Protein AF-A0A6C0KF40-F1 (afdb_monomer_lite)

Radius of gyration: 15.55 Å; chains: 1; bounding box: 33×28×46 Å

Organism: NCBI:txid1070528

Sequence (101 aa):
MDSFPSSLHISNKEMFTKMLHADHLGRLRRDIMYHMLHQNESDFFDLDIFNRTYVKDTPLLMSLVNIVTGELNKLGWTTYLGFGDTGLYIYSTSEKPNGVY

Structure (mmCIF, N/CA/C/O backbone):
data_AF-A0A6C0KF40-F1
#
_entry.id   AF-A0A6C0KF40-F1
#
loop_
_atom_site.group_PDB
_atom_site.id
_atom_site.type_symbol
_atom_site.label_atom_id
_atom_site.label_alt_id
_atom_site.label_comp_id
_atom_site.label_asym_id
_atom_site.label_entity_id
_atom_site.label_seq_id
_atom_site.pdbx_PDB_ins_code
_atom_site.Cartn_x
_atom_site.Cartn_y
_atom_site.Cartn_z
_atom_site.occupancy
_atom_site.B_iso_or_equiv
_atom_site.auth_seq_id
_atom_site.auth_comp_id
_atom_site.auth_asym_id
_atom_site.auth_atom_id
_atom_site.pdbx_PDB_model_num
ATOM 1 N N . MET A 1 1 ? 0.185 -17.792 -12.167 1.00 58.22 1 MET A N 1
ATOM 2 C CA . MET A 1 1 ? 0.734 -17.227 -13.417 1.00 58.22 1 MET A CA 1
ATOM 3 C C . MET A 1 1 ? 1.240 -18.424 -14.190 1.00 58.22 1 MET A C 1
ATOM 5 O O . MET A 1 1 ? 2.130 -19.090 -13.678 1.00 58.22 1 MET A O 1
ATOM 9 N N . ASP A 1 2 ? 0.626 -18.748 -15.325 1.00 76.12 2 ASP A N 1
ATOM 10 C CA . ASP A 1 2 ? 0.862 -20.040 -15.997 1.00 76.12 2 ASP A CA 1
ATOM 11 C C . ASP A 1 2 ? 1.992 -19.972 -17.037 1.00 76.12 2 ASP A C 1
ATOM 13 O O . ASP A 1 2 ? 2.469 -20.993 -17.521 1.00 76.12 2 ASP A O 1
ATOM 17 N N . SER A 1 3 ? 2.458 -18.762 -17.368 1.00 85.38 3 SER A N 1
ATOM 18 C CA . SER A 1 3 ? 3.621 -18.520 -18.227 1.00 85.38 3 SER A CA 1
ATOM 19 C C . SER A 1 3 ? 4.262 -17.156 -17.946 1.00 85.38 3 SER A C 1
ATOM 21 O O . SER A 1 3 ? 3.636 -16.266 -17.359 1.00 85.38 3 SER A O 1
ATOM 23 N N . PHE A 1 4 ? 5.527 -16.996 -18.352 1.00 84.06 4 PHE A N 1
ATOM 24 C CA . PHE A 1 4 ? 6.235 -15.717 -18.270 1.00 84.06 4 PHE A CA 1
ATOM 25 C C . PHE A 1 4 ? 5.653 -14.705 -19.269 1.00 84.06 4 PHE A C 1
ATOM 27 O O . PHE A 1 4 ? 5.427 -15.055 -20.430 1.00 84.06 4 PHE A O 1
ATOM 34 N N . PRO A 1 5 ? 5.438 -13.443 -18.860 1.00 84.12 5 PRO A N 1
ATOM 35 C CA . PRO A 1 5 ? 4.822 -12.454 -19.727 1.00 84.12 5 PRO A CA 1
ATOM 36 C C . PRO A 1 5 ? 5.781 -12.025 -20.843 1.00 84.12 5 PRO A C 1
ATOM 38 O O . PRO A 1 5 ? 6.898 -11.571 -20.591 1.00 84.12 5 PRO A O 1
ATOM 41 N N . SER A 1 6 ? 5.306 -12.091 -22.087 1.00 86.31 6 SER A N 1
ATOM 42 C CA . SER A 1 6 ? 6.042 -11.638 -23.277 1.00 86.31 6 SER A CA 1
ATOM 43 C C . SER A 1 6 ? 6.378 -10.143 -23.249 1.00 86.31 6 SER A C 1
ATOM 45 O O . SER A 1 6 ? 7.289 -9.700 -23.944 1.00 86.31 6 SER A O 1
ATOM 47 N N . SER A 1 7 ? 5.695 -9.357 -22.411 1.00 82.94 7 SER A N 1
ATOM 48 C CA . SER A 1 7 ? 5.998 -7.942 -22.182 1.00 82.94 7 SER A CA 1
ATOM 49 C C . SER A 1 7 ? 7.359 -7.704 -21.517 1.00 82.94 7 SER A C 1
ATOM 51 O O . SER A 1 7 ? 7.909 -6.621 -21.703 1.00 82.94 7 SER A O 1
ATOM 53 N N . LEU A 1 8 ? 7.960 -8.708 -20.859 1.00 86.06 8 LEU A N 1
ATOM 54 C CA . LEU A 1 8 ? 9.346 -8.674 -20.354 1.00 86.06 8 LEU A CA 1
ATOM 55 C C . LEU A 1 8 ? 10.406 -8.881 -21.456 1.00 86.06 8 LEU A C 1
ATOM 57 O O . LEU A 1 8 ? 11.527 -9.319 -21.193 1.00 86.06 8 LEU A O 1
ATOM 61 N N . HIS A 1 9 ? 10.073 -8.565 -22.706 1.00 88.50 9 HIS A N 1
ATOM 62 C CA . HIS A 1 9 ? 11.026 -8.579 -23.806 1.00 88.50 9 HIS A CA 1
ATOM 63 C C . HIS A 1 9 ? 12.100 -7.492 -23.634 1.00 88.50 9 HIS A C 1
ATOM 65 O O . HIS A 1 9 ? 11.833 -6.406 -23.119 1.00 88.50 9 HIS A O 1
ATOM 71 N N . ILE A 1 10 ? 13.315 -7.752 -24.130 1.00 89.38 10 ILE A N 1
ATOM 72 C CA . ILE A 1 10 ? 14.471 -6.841 -24.016 1.00 89.38 10 ILE A CA 1
ATOM 73 C C . ILE A 1 10 ? 14.165 -5.455 -24.605 1.00 89.38 10 ILE A C 1
ATOM 75 O O . ILE A 1 10 ? 14.602 -4.445 -24.058 1.00 89.38 10 ILE A O 1
ATOM 79 N N . SER A 1 11 ? 13.376 -5.404 -25.679 1.00 90.06 11 SER A N 1
ATOM 80 C CA . SER A 1 11 ? 12.937 -4.158 -26.326 1.00 90.06 11 SER A CA 1
ATOM 81 C C . SER A 1 11 ? 12.099 -3.253 -25.418 1.00 90.06 11 SER A C 1
ATOM 83 O O . SER A 1 11 ? 12.033 -2.057 -25.662 1.00 90.06 11 SER A O 1
ATOM 85 N N . ASN A 1 12 ? 11.483 -3.804 -24.369 1.00 87.62 12 ASN A N 1
ATOM 86 C CA . ASN A 1 12 ? 10.604 -3.073 -23.458 1.00 87.62 12 ASN A CA 1
ATOM 87 C C . ASN A 1 12 ? 11.293 -2.706 -22.139 1.00 87.62 12 ASN A C 1
ATOM 89 O O . ASN A 1 12 ? 10.611 -2.306 -21.197 1.00 87.62 12 ASN A O 1
ATOM 93 N N . LYS A 1 13 ? 12.623 -2.837 -22.036 1.00 88.25 13 LYS A N 1
ATOM 94 C CA . LYS A 1 13 ? 13.367 -2.562 -20.792 1.00 88.25 13 LYS A CA 1
ATOM 95 C C . LYS A 1 13 ? 13.064 -1.187 -20.198 1.00 88.25 13 LYS A C 1
ATOM 97 O O . LYS A 1 13 ? 12.940 -1.069 -18.984 1.00 88.25 13 LYS A O 1
ATOM 102 N N . GLU A 1 14 ? 12.878 -0.174 -21.039 1.00 91.06 14 GLU A N 1
ATOM 103 C CA . GLU A 1 14 ? 12.514 1.183 -20.607 1.00 91.06 14 GLU A CA 1
ATOM 104 C C . GLU A 1 14 ? 11.158 1.236 -19.877 1.00 91.06 14 GLU A C 1
ATOM 106 O O . GLU A 1 14 ? 10.926 2.103 -19.039 1.00 91.06 14 GLU A O 1
ATOM 111 N N . MET A 1 15 ? 10.266 0.274 -20.136 1.00 89.88 15 MET A N 1
ATOM 112 C CA . MET A 1 15 ? 8.956 0.169 -19.493 1.00 89.88 15 MET A CA 1
ATOM 113 C C . MET A 1 15 ? 8.970 -0.650 -18.198 1.00 89.88 15 MET A C 1
ATOM 115 O O . MET A 1 15 ? 7.958 -0.668 -17.495 1.00 89.88 15 MET A O 1
ATOM 119 N N . PHE A 1 16 ? 10.076 -1.314 -17.845 1.00 91.44 16 PHE A N 1
ATOM 120 C CA . PHE A 1 16 ? 10.108 -2.239 -16.705 1.00 91.44 16 PHE A CA 1
ATOM 121 C C . PHE A 1 16 ? 9.779 -1.548 -15.384 1.00 91.44 16 PHE A C 1
ATOM 123 O O . PHE A 1 16 ? 9.021 -2.097 -14.591 1.00 91.44 16 PHE A O 1
ATOM 130 N N . THR A 1 17 ? 10.247 -0.317 -15.175 1.00 89.12 17 THR A N 1
ATOM 131 C CA . THR A 1 17 ? 9.906 0.470 -13.980 1.00 89.12 17 THR A CA 1
ATOM 132 C C . THR A 1 17 ? 8.399 0.702 -13.871 1.00 89.12 17 THR A C 1
ATOM 134 O O . THR A 1 17 ? 7.812 0.541 -12.803 1.00 89.12 17 THR A O 1
ATOM 137 N N . LYS A 1 18 ? 7.738 1.013 -14.993 1.00 90.00 18 LYS A N 1
ATOM 138 C CA . LYS A 1 18 ? 6.282 1.197 -15.041 1.00 90.00 18 LYS A CA 1
ATOM 139 C C . LYS A 1 18 ? 5.542 -0.120 -14.800 1.00 90.00 18 LYS A C 1
ATOM 141 O O . LYS A 1 18 ? 4.525 -0.130 -14.111 1.00 90.00 18 LYS A O 1
ATOM 146 N N . MET A 1 19 ? 6.046 -1.222 -15.353 1.00 91.25 19 MET A N 1
ATOM 147 C CA . MET A 1 19 ? 5.482 -2.556 -15.131 1.00 91.25 19 MET A CA 1
ATOM 148 C C . MET A 1 19 ? 5.594 -2.972 -13.664 1.00 91.25 19 MET A C 1
ATOM 150 O O . MET A 1 19 ? 4.619 -3.457 -13.101 1.00 91.25 19 MET A O 1
ATOM 154 N N . LEU A 1 20 ? 6.744 -2.729 -13.034 1.00 91.31 20 LEU A N 1
ATOM 155 C CA . LEU A 1 20 ? 6.970 -3.026 -11.623 1.00 91.31 20 LEU A CA 1
ATOM 156 C C . LEU A 1 20 ? 6.053 -2.191 -10.724 1.00 91.31 20 LEU A C 1
ATOM 158 O O . LEU A 1 20 ? 5.414 -2.730 -9.828 1.00 91.31 20 LEU A O 1
ATOM 162 N N . HIS A 1 21 ? 5.908 -0.895 -11.015 1.00 93.56 21 HIS A N 1
ATOM 163 C CA . HIS A 1 21 ? 4.953 -0.035 -10.316 1.00 93.56 21 HIS A CA 1
ATOM 164 C C . HIS A 1 21 ? 3.514 -0.567 -10.434 1.00 93.56 21 HIS A C 1
ATOM 166 O O . HIS A 1 21 ? 2.772 -0.594 -9.452 1.00 93.56 21 HIS A O 1
ATOM 172 N N . ALA A 1 22 ? 3.098 -0.995 -11.630 1.00 93.25 22 ALA A N 1
ATOM 173 C CA . ALA A 1 22 ? 1.772 -1.570 -11.844 1.00 93.25 22 ALA A CA 1
ATOM 174 C C . ALA A 1 22 ? 1.580 -2.900 -11.092 1.00 93.25 22 ALA A C 1
ATOM 176 O O . ALA A 1 22 ? 0.505 -3.129 -10.537 1.00 93.25 22 ALA A O 1
ATOM 177 N N . ASP A 1 23 ? 2.611 -3.746 -11.032 1.00 93.69 23 ASP A N 1
ATOM 178 C CA . ASP A 1 23 ? 2.597 -4.996 -10.265 1.00 93.69 23 ASP A CA 1
ATOM 179 C C . ASP A 1 23 ? 2.483 -4.728 -8.756 1.00 93.69 23 ASP A C 1
ATOM 181 O O . ASP A 1 23 ? 1.608 -5.299 -8.106 1.00 93.69 23 ASP A O 1
ATOM 185 N N . HIS A 1 24 ? 3.273 -3.799 -8.205 1.00 95.94 24 HIS A N 1
ATOM 186 C CA . HIS A 1 24 ? 3.174 -3.399 -6.796 1.00 95.94 24 HIS A CA 1
ATOM 187 C C . HIS A 1 24 ? 1.777 -2.874 -6.448 1.00 95.94 24 HIS A C 1
ATOM 189 O O . HIS A 1 24 ? 1.194 -3.295 -5.449 1.00 95.94 24 HIS A O 1
ATOM 195 N N . LEU A 1 25 ? 1.209 -2.008 -7.294 1.00 96.62 25 LEU A N 1
ATOM 196 C CA . LEU A 1 25 ? -0.148 -1.494 -7.107 1.00 96.62 25 LEU A CA 1
ATOM 197 C C . LEU A 1 25 ? -1.196 -2.615 -7.155 1.00 96.62 25 LEU A C 1
ATOM 199 O O . LEU A 1 25 ? -2.103 -2.659 -6.327 1.00 96.62 25 LEU A O 1
ATOM 203 N N . GLY A 1 26 ? -1.072 -3.535 -8.116 1.00 97.12 26 GLY A N 1
ATOM 204 C CA . GLY A 1 26 ? -1.965 -4.685 -8.248 1.00 97.12 26 GLY A CA 1
ATOM 205 C C . GLY A 1 26 ? -1.913 -5.610 -7.031 1.00 97.12 26 GLY A C 1
ATOM 206 O O . GLY A 1 26 ? -2.957 -6.040 -6.543 1.00 97.12 26 GLY A O 1
ATOM 207 N N . ARG A 1 27 ? -0.711 -5.868 -6.502 1.00 96.38 27 ARG A N 1
ATOM 208 C CA . ARG A 1 27 ? -0.518 -6.639 -5.265 1.00 96.38 27 ARG A CA 1
ATOM 209 C C . ARG A 1 27 ? -1.133 -5.944 -4.064 1.00 96.38 27 ARG A C 1
ATOM 211 O O . ARG A 1 27 ? -1.876 -6.590 -3.340 1.00 96.38 27 ARG A O 1
ATOM 218 N N . LEU A 1 28 ? -0.878 -4.646 -3.893 1.00 96.94 28 LEU A N 1
ATOM 219 C CA . LEU A 1 28 ? -1.415 -3.881 -2.769 1.00 96.94 28 LEU A CA 1
ATOM 220 C C . LEU A 1 28 ? -2.947 -3.922 -2.759 1.00 96.94 28 LEU A C 1
ATOM 222 O O 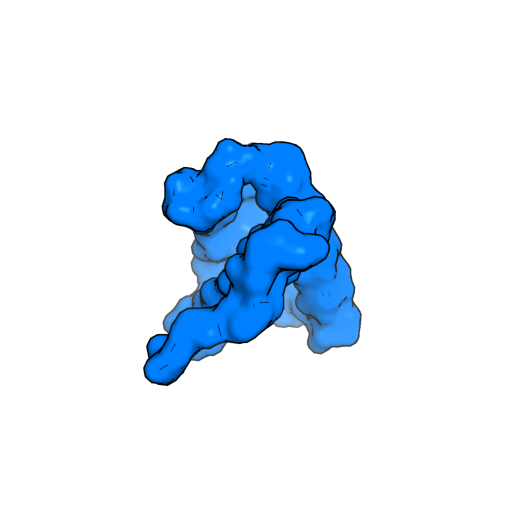. LEU A 1 28 ? -3.543 -4.264 -1.744 1.00 96.94 28 LEU A O 1
ATOM 226 N N . ARG A 1 29 ? -3.585 -3.663 -3.909 1.00 97.56 29 ARG A N 1
ATOM 227 C CA . ARG A 1 29 ? -5.048 -3.763 -4.055 1.00 97.56 29 ARG A CA 1
ATOM 228 C C . ARG A 1 29 ? -5.571 -5.143 -3.682 1.00 97.56 29 ARG A C 1
ATOM 230 O O . ARG A 1 29 ? -6.567 -5.254 -2.978 1.00 97.56 29 ARG A O 1
ATOM 237 N N . ARG A 1 30 ? -4.914 -6.193 -4.175 1.00 96.31 30 ARG A N 1
ATOM 238 C CA . ARG A 1 30 ? -5.323 -7.574 -3.929 1.00 96.31 30 ARG A CA 1
ATOM 239 C C . ARG A 1 30 ? -5.202 -7.936 -2.450 1.00 96.31 30 ARG A C 1
ATOM 241 O O . ARG A 1 30 ? -6.129 -8.517 -1.901 1.00 96.31 30 ARG A O 1
ATOM 248 N N . ASP A 1 31 ? -4.082 -7.608 -1.822 1.00 95.38 31 ASP A N 1
ATOM 249 C CA . ASP A 1 31 ? -3.818 -7.969 -0.431 1.00 95.38 31 ASP A CA 1
ATOM 250 C C . ASP A 1 31 ? -4.729 -7.168 0.521 1.00 95.38 31 ASP A C 1
ATOM 252 O O . ASP A 1 31 ? -5.284 -7.750 1.452 1.00 95.38 31 ASP A O 1
ATOM 256 N N . ILE A 1 32 ? -4.999 -5.889 0.225 1.00 95.19 32 ILE A N 1
ATOM 257 C CA . ILE A 1 32 ? -6.016 -5.089 0.929 1.00 95.19 32 ILE A CA 1
ATOM 258 C C . ILE A 1 32 ? -7.416 -5.681 0.741 1.00 95.19 32 ILE A C 1
ATOM 260 O O . ILE A 1 32 ? -8.138 -5.857 1.716 1.00 95.19 32 ILE A O 1
ATOM 264 N N . MET A 1 33 ? -7.804 -6.033 -0.489 1.00 94.69 33 MET A N 1
ATOM 265 C CA . MET A 1 33 ? -9.097 -6.674 -0.750 1.00 94.69 33 MET A CA 1
ATOM 266 C C . MET A 1 33 ? -9.238 -7.962 0.068 1.00 94.69 33 MET A C 1
ATOM 268 O O . MET A 1 33 ? -10.272 -8.188 0.688 1.00 94.69 33 MET A O 1
ATOM 272 N N . TYR A 1 34 ? -8.203 -8.804 0.104 1.00 93.31 34 TYR A N 1
ATOM 273 C CA . TYR A 1 34 ? -8.231 -10.015 0.919 1.00 93.31 34 TYR A CA 1
ATOM 274 C C . TYR A 1 34 ? -8.336 -9.711 2.407 1.00 93.31 34 TYR A C 1
ATOM 276 O O . TYR A 1 34 ? -9.132 -10.362 3.079 1.00 93.31 34 TYR A O 1
ATOM 284 N N . HIS A 1 35 ? -7.587 -8.727 2.903 1.00 92.56 35 HIS A N 1
ATOM 285 C CA . HIS A 1 35 ? -7.673 -8.275 4.286 1.00 92.56 35 HIS A CA 1
ATOM 286 C C . HIS A 1 35 ? -9.103 -7.843 4.640 1.00 92.56 35 HIS A C 1
ATOM 288 O O . HIS A 1 35 ? -9.672 -8.380 5.583 1.00 92.56 35 HIS A O 1
ATOM 294 N N . MET A 1 36 ? -9.732 -7.000 3.816 1.00 90.44 36 MET A N 1
ATOM 295 C CA . MET A 1 36 ? -11.120 -6.556 4.010 1.00 90.44 36 MET A CA 1
ATOM 296 C C . MET A 1 36 ? -12.139 -7.703 3.979 1.00 90.44 36 MET A C 1
ATOM 298 O O . MET A 1 36 ? -13.148 -7.651 4.670 1.00 90.44 36 MET A O 1
ATOM 302 N N . LEU A 1 37 ? -11.908 -8.732 3.160 1.00 89.12 37 LEU A N 1
ATOM 303 C CA . LEU A 1 37 ? -12.825 -9.871 3.049 1.00 89.12 37 LEU A CA 1
ATOM 304 C C . LEU A 1 37 ? -12.667 -10.903 4.178 1.00 89.12 37 LEU A C 1
ATOM 306 O O . LEU A 1 37 ? -13.574 -11.709 4.373 1.00 89.12 37 LEU A O 1
ATOM 310 N N . HIS A 1 38 ? -11.524 -10.928 4.873 1.00 82.56 38 HIS A N 1
ATOM 311 C CA . HIS A 1 38 ? -11.193 -11.973 5.854 1.00 82.56 38 HIS A CA 1
ATOM 312 C C . HIS A 1 38 ? -11.065 -11.469 7.295 1.00 82.56 38 HIS A C 1
ATOM 314 O O . HIS A 1 38 ? -11.130 -12.290 8.209 1.00 82.56 38 HIS A O 1
ATOM 320 N N . GLN A 1 39 ? -10.840 -10.172 7.512 1.00 75.56 39 GLN A N 1
ATOM 321 C CA . GLN A 1 39 ? -10.616 -9.590 8.837 1.00 75.56 39 GLN A CA 1
ATOM 322 C C . GLN A 1 39 ? -11.769 -8.677 9.254 1.00 75.56 39 GLN A C 1
ATOM 324 O O . GLN A 1 39 ? -12.574 -8.248 8.428 1.00 75.56 39 GLN A O 1
ATOM 329 N N . ASN A 1 40 ? -11.865 -8.412 10.557 1.00 74.31 40 ASN A N 1
ATOM 330 C CA . ASN A 1 40 ? -12.839 -7.460 11.076 1.00 74.31 40 ASN A CA 1
ATOM 331 C C . ASN A 1 40 ? -12.356 -6.031 10.798 1.00 74.31 40 ASN A C 1
ATOM 333 O O . ASN A 1 40 ? -11.159 -5.772 10.785 1.00 74.31 40 ASN A O 1
ATOM 337 N N . GLU A 1 41 ? -13.279 -5.076 10.674 1.00 75.19 41 GLU A N 1
ATOM 338 C CA . GLU A 1 41 ? -12.952 -3.650 10.455 1.00 75.19 41 GLU A CA 1
ATOM 339 C C . GLU A 1 41 ? -12.126 -3.007 11.593 1.00 75.19 41 GLU A C 1
ATOM 341 O O . GLU A 1 41 ? -11.647 -1.881 11.471 1.00 75.19 41 GLU A O 1
ATOM 346 N N . SER A 1 42 ? -11.976 -3.704 12.721 1.00 75.56 42 SER A N 1
ATOM 347 C CA . SER A 1 42 ? -11.109 -3.311 13.833 1.00 75.56 42 SER A CA 1
ATOM 348 C C . SER A 1 42 ? -9.624 -3.590 13.588 1.00 75.56 42 SER A C 1
ATOM 350 O O . SER A 1 42 ? -8.785 -3.030 14.295 1.00 75.56 42 SER A O 1
ATOM 352 N N . ASP A 1 43 ? -9.298 -4.451 12.626 1.00 84.31 43 ASP A N 1
ATOM 353 C CA . ASP A 1 43 ? -7.924 -4.803 12.290 1.00 84.31 43 ASP A CA 1
ATOM 354 C C . ASP A 1 43 ? -7.352 -3.816 11.261 1.00 84.31 43 ASP A C 1
ATOM 356 O O . ASP A 1 43 ? -8.076 -3.215 10.464 1.00 84.31 43 ASP A O 1
ATOM 360 N N . PHE A 1 44 ? -6.034 -3.622 11.292 1.00 90.56 44 PHE A N 1
ATOM 361 C CA . PHE A 1 44 ? -5.332 -2.795 10.313 1.00 90.56 44 PHE A CA 1
ATOM 362 C C . PHE A 1 44 ? -4.515 -3.656 9.359 1.00 90.56 44 PHE A C 1
ATOM 364 O O . PHE A 1 44 ? -3.985 -4.712 9.714 1.00 90.56 44 PHE A O 1
ATOM 371 N N . PHE A 1 45 ? -4.347 -3.155 8.144 1.00 93.81 45 PHE A N 1
ATOM 372 C CA . PHE A 1 45 ? -3.411 -3.699 7.182 1.00 93.81 45 PHE A CA 1
ATOM 373 C C . PHE A 1 45 ? -2.000 -3.173 7.474 1.00 93.81 45 PHE A C 1
ATOM 375 O O . PHE A 1 45 ? -1.765 -1.962 7.469 1.00 93.81 45 PHE A O 1
ATOM 382 N N . ASP A 1 46 ? -1.058 -4.082 7.720 1.00 94.31 46 ASP A N 1
ATOM 38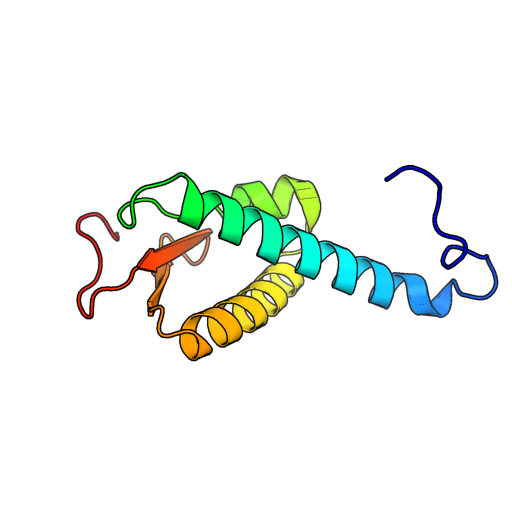3 C CA . ASP A 1 46 ? 0.333 -3.747 8.031 1.00 94.31 46 ASP A CA 1
ATOM 384 C C . ASP A 1 46 ? 1.115 -3.366 6.759 1.00 94.31 46 ASP A C 1
ATOM 386 O O . ASP A 1 46 ? 1.518 -4.211 5.948 1.00 94.31 46 ASP A O 1
ATOM 390 N N . LEU A 1 47 ? 1.328 -2.060 6.585 1.00 95.25 47 LEU A N 1
ATOM 391 C CA . LEU A 1 47 ? 2.062 -1.495 5.457 1.00 95.25 47 LEU A CA 1
ATOM 392 C C . LEU A 1 47 ? 3.570 -1.738 5.563 1.00 95.25 47 LEU A C 1
ATOM 394 O O . LEU A 1 47 ? 4.227 -1.826 4.526 1.00 95.25 47 LEU A O 1
ATOM 398 N N . ASP A 1 48 ? 4.135 -1.870 6.767 1.00 94.50 48 ASP A N 1
ATOM 399 C CA . ASP A 1 48 ? 5.573 -2.109 6.939 1.00 94.50 48 ASP A CA 1
ATOM 400 C C . ASP A 1 48 ? 5.937 -3.535 6.502 1.00 94.50 48 ASP A C 1
ATOM 402 O O . ASP A 1 48 ? 6.880 -3.736 5.728 1.00 94.50 48 ASP A O 1
ATOM 406 N N . ILE A 1 49 ? 5.130 -4.531 6.885 1.00 94.81 49 ILE A N 1
ATOM 407 C CA . ILE A 1 49 ? 5.275 -5.912 6.400 1.00 94.81 49 ILE A CA 1
ATOM 408 C C . ILE A 1 49 ? 5.152 -5.956 4.874 1.00 94.81 49 ILE A C 1
ATOM 410 O O . ILE A 1 49 ? 5.990 -6.574 4.201 1.00 94.81 49 ILE A O 1
ATOM 414 N N . PHE A 1 50 ? 4.150 -5.279 4.304 1.00 96.19 50 PHE A N 1
ATOM 415 C CA . PHE A 1 50 ? 3.976 -5.226 2.853 1.00 96.19 50 PHE A CA 1
ATOM 416 C C . PHE A 1 50 ? 5.182 -4.575 2.158 1.00 96.19 50 PHE A C 1
ATOM 418 O O . PHE A 1 50 ? 5.709 -5.117 1.180 1.00 96.19 50 PHE A O 1
ATOM 425 N N . ASN A 1 51 ? 5.671 -3.448 2.684 1.00 95.38 51 ASN A N 1
ATOM 426 C CA . ASN A 1 51 ? 6.817 -2.731 2.134 1.00 95.38 51 ASN A CA 1
ATOM 427 C C . ASN A 1 51 ? 8.075 -3.596 2.140 1.00 95.38 51 ASN A C 1
ATOM 429 O O . ASN A 1 51 ? 8.713 -3.762 1.103 1.00 95.38 51 ASN A O 1
ATOM 433 N N . ARG A 1 52 ? 8.409 -4.208 3.281 1.00 94.19 52 ARG A N 1
ATOM 434 C CA . ARG A 1 52 ? 9.595 -5.069 3.417 1.00 94.19 52 ARG A CA 1
ATOM 435 C C . ARG A 1 52 ? 9.551 -6.271 2.477 1.00 94.19 52 ARG A C 1
ATOM 437 O O . ARG A 1 52 ? 10.595 -6.702 1.981 1.00 94.19 52 ARG A O 1
ATOM 444 N N . THR A 1 53 ? 8.354 -6.793 2.220 1.00 94.81 53 THR A N 1
ATOM 445 C CA . THR A 1 53 ? 8.157 -7.979 1.382 1.00 94.81 53 THR A CA 1
ATOM 446 C C . THR A 1 53 ? 8.236 -7.648 -0.107 1.00 94.81 53 THR A C 1
ATOM 448 O O . THR A 1 53 ? 8.939 -8.342 -0.844 1.00 94.81 53 THR A O 1
ATOM 451 N N . TYR A 1 54 ? 7.553 -6.590 -0.557 1.00 93.50 54 TYR A N 1
ATOM 452 C CA . TYR A 1 54 ? 7.336 -6.344 -1.986 1.00 93.50 54 TYR A CA 1
ATOM 453 C C . TYR A 1 54 ? 8.005 -5.071 -2.510 1.00 93.50 54 TYR A C 1
ATOM 455 O O . TYR A 1 54 ? 8.707 -5.138 -3.514 1.00 93.50 54 TYR A O 1
ATOM 463 N N . VAL A 1 55 ? 7.806 -3.924 -1.851 1.00 93.00 55 VAL A N 1
ATOM 464 C CA . VAL A 1 55 ? 8.142 -2.609 -2.432 1.00 93.00 55 VAL A CA 1
ATOM 465 C C . VAL A 1 55 ? 9.573 -2.170 -2.110 1.00 93.00 55 VAL A C 1
ATOM 467 O O . VAL A 1 55 ? 10.307 -1.784 -3.015 1.00 93.00 55 VAL A O 1
ATOM 470 N N . LYS A 1 56 ? 9.981 -2.275 -0.840 1.00 93.81 56 LYS A N 1
ATOM 471 C CA . LYS A 1 56 ? 11.298 -1.895 -0.292 1.00 93.81 56 LYS A CA 1
ATOM 472 C C . LYS A 1 56 ? 11.678 -0.430 -0.539 1.00 93.81 56 LYS A C 1
ATOM 474 O O . LYS A 1 56 ? 12.857 -0.088 -0.573 1.00 93.81 56 LYS A O 1
ATOM 479 N N . ASP A 1 57 ? 10.670 0.422 -0.688 1.00 93.62 57 ASP A N 1
ATOM 480 C CA . ASP A 1 57 ? 10.789 1.851 -0.961 1.00 93.62 57 ASP A CA 1
ATOM 481 C C . ASP A 1 57 ? 9.573 2.550 -0.339 1.00 93.62 57 ASP A C 1
ATOM 483 O O . ASP A 1 57 ? 8.445 2.433 -0.824 1.00 93.62 57 ASP A O 1
ATOM 487 N N . THR A 1 58 ? 9.798 3.242 0.780 1.00 92.94 58 THR A N 1
ATOM 488 C CA . THR A 1 58 ? 8.730 3.888 1.553 1.00 92.94 58 THR A CA 1
ATOM 489 C C . THR A 1 58 ? 8.053 5.032 0.785 1.00 92.94 58 THR A C 1
ATOM 491 O O . THR A 1 58 ? 6.823 5.036 0.732 1.00 92.94 58 THR A O 1
ATOM 494 N N . PRO A 1 59 ? 8.772 5.981 0.147 1.00 94.75 59 PRO A N 1
ATOM 495 C CA . PRO A 1 59 ? 8.141 6.972 -0.728 1.00 94.75 59 PRO A CA 1
ATOM 496 C C . PRO A 1 59 ? 7.246 6.362 -1.812 1.00 94.75 59 PRO A C 1
ATOM 498 O O . PRO A 1 59 ? 6.113 6.816 -2.007 1.00 94.75 59 PRO A O 1
ATOM 501 N N . LEU A 1 60 ? 7.723 5.312 -2.492 1.00 94.56 60 LEU A N 1
ATOM 502 C CA . LEU A 1 60 ? 6.928 4.621 -3.503 1.00 94.56 60 LEU A CA 1
ATOM 503 C C . LEU A 1 60 ? 5.692 3.972 -2.874 1.00 94.56 60 LEU A C 1
ATOM 505 O O . LEU A 1 60 ? 4.589 4.169 -3.381 1.00 94.56 60 LEU A O 1
ATOM 509 N N . LEU A 1 61 ? 5.841 3.258 -1.755 1.00 96.12 61 LEU A N 1
ATOM 510 C CA . LEU A 1 61 ? 4.719 2.660 -1.029 1.00 96.12 61 LEU A CA 1
ATOM 511 C C . LEU A 1 61 ? 3.643 3.698 -0.712 1.00 96.12 61 LEU A C 1
ATOM 513 O O . LEU A 1 61 ? 2.480 3.475 -1.031 1.00 96.12 61 LEU A O 1
ATOM 517 N N . MET A 1 62 ? 4.022 4.840 -0.138 1.00 95.69 62 MET A N 1
ATOM 518 C CA . MET A 1 62 ? 3.064 5.883 0.234 1.00 95.69 62 MET A CA 1
ATOM 519 C C . MET A 1 62 ? 2.322 6.434 -0.985 1.00 95.69 62 MET A C 1
ATOM 521 O O . MET A 1 62 ? 1.119 6.686 -0.916 1.00 95.69 62 MET A O 1
ATOM 525 N N . SER A 1 63 ? 2.994 6.553 -2.136 1.00 96.19 63 SER A N 1
ATOM 526 C CA . SER A 1 63 ? 2.320 6.924 -3.387 1.00 96.19 63 SER A CA 1
ATOM 527 C C . SER A 1 63 ? 1.271 5.890 -3.821 1.00 96.19 63 SER A C 1
ATOM 529 O O . SER A 1 63 ? 0.182 6.266 -4.253 1.00 96.19 63 SER A O 1
ATOM 531 N N . LEU A 1 64 ? 1.555 4.594 -3.647 1.00 96.94 64 LEU A N 1
ATOM 532 C CA . LEU A 1 64 ? 0.626 3.506 -3.960 1.00 96.94 64 LEU A CA 1
ATOM 533 C C . LEU A 1 64 ? -0.552 3.476 -2.984 1.00 96.94 64 LEU A C 1
ATOM 535 O O . LEU A 1 64 ? -1.696 3.339 -3.412 1.00 96.94 64 LEU A O 1
ATOM 539 N N . VAL A 1 65 ? -0.281 3.655 -1.689 1.00 96.81 65 VAL A N 1
ATOM 540 C CA . VAL A 1 65 ? -1.302 3.731 -0.637 1.00 96.81 65 VAL A CA 1
ATOM 541 C C . VAL A 1 65 ? -2.263 4.878 -0.920 1.00 96.81 65 VAL A C 1
ATOM 543 O O . VAL A 1 65 ? -3.465 4.652 -0.910 1.00 96.81 65 VAL A O 1
ATOM 546 N N . ASN A 1 66 ? -1.767 6.064 -1.285 1.00 96.69 66 ASN A N 1
ATOM 547 C CA . ASN A 1 66 ? -2.612 7.208 -1.648 1.00 96.69 66 ASN A CA 1
ATOM 548 C C . ASN A 1 66 ? -3.545 6.924 -2.837 1.00 96.69 66 ASN A C 1
ATOM 550 O O . ASN A 1 66 ? -4.678 7.406 -2.870 1.00 96.69 66 ASN A O 1
ATOM 554 N N . ILE A 1 67 ? -3.086 6.144 -3.821 1.00 97.56 67 ILE A N 1
ATOM 555 C CA . ILE A 1 67 ? -3.932 5.722 -4.946 1.00 97.56 67 ILE A CA 1
ATOM 556 C C . ILE A 1 67 ? -5.044 4.801 -4.439 1.00 97.56 67 ILE A C 1
ATOM 558 O O . ILE A 1 67 ? -6.215 5.030 -4.744 1.00 97.56 67 ILE A O 1
ATOM 562 N N . VAL A 1 68 ? -4.694 3.781 -3.651 1.00 97.06 68 VAL A N 1
ATOM 563 C CA . VAL A 1 68 ? -5.659 2.782 -3.174 1.00 97.06 68 VAL A CA 1
ATOM 564 C C . VAL A 1 68 ? -6.652 3.378 -2.175 1.00 97.06 68 VAL A C 1
ATOM 566 O O . VAL A 1 68 ? -7.843 3.108 -2.285 1.00 97.06 68 VAL A O 1
ATOM 569 N N . THR A 1 69 ? -6.224 4.240 -1.252 1.00 95.88 69 THR A N 1
ATOM 5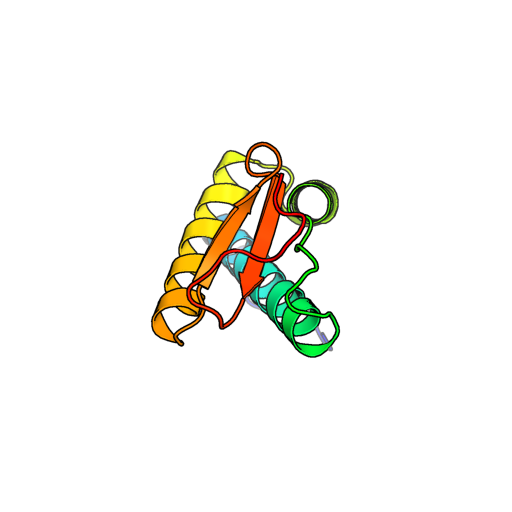70 C CA . THR A 1 69 ? -7.141 4.932 -0.329 1.00 95.88 69 THR A CA 1
ATOM 571 C C . THR A 1 69 ? -8.111 5.832 -1.088 1.00 95.88 69 THR A C 1
ATOM 573 O O . THR A 1 69 ? -9.306 5.831 -0.802 1.00 95.88 69 THR A O 1
ATOM 576 N N . GLY A 1 70 ? -7.646 6.525 -2.132 1.00 97.31 70 GLY A N 1
ATOM 577 C CA . GLY A 1 70 ? -8.515 7.283 -3.032 1.00 97.31 70 GLY A CA 1
ATOM 578 C C . GLY A 1 70 ? -9.550 6.416 -3.759 1.00 97.31 70 GLY A C 1
ATOM 579 O O . GLY A 1 70 ? -10.674 6.862 -3.987 1.00 97.31 70 GLY A O 1
ATOM 580 N N . GLU A 1 71 ? -9.202 5.181 -4.118 1.00 97.38 71 GLU A N 1
ATOM 581 C CA . GLU A 1 71 ? -10.128 4.210 -4.714 1.00 97.38 71 GLU A CA 1
ATOM 582 C C . GLU A 1 71 ? -11.144 3.683 -3.696 1.00 97.38 71 GLU A C 1
ATOM 584 O O . GLU A 1 71 ? -12.336 3.649 -3.995 1.00 97.38 71 GLU A O 1
ATOM 589 N N . LEU A 1 72 ? -10.698 3.350 -2.484 1.00 95.44 72 LEU A N 1
ATOM 590 C CA . LEU A 1 72 ? -11.557 2.902 -1.385 1.00 95.44 72 LEU A CA 1
ATOM 591 C C . LEU A 1 72 ? -12.570 3.980 -0.978 1.00 95.44 72 LEU A C 1
ATOM 593 O O . LEU A 1 72 ? -13.762 3.694 -0.873 1.00 95.44 72 LEU A O 1
ATOM 597 N N . ASN A 1 73 ? -12.127 5.233 -0.865 1.00 94.62 73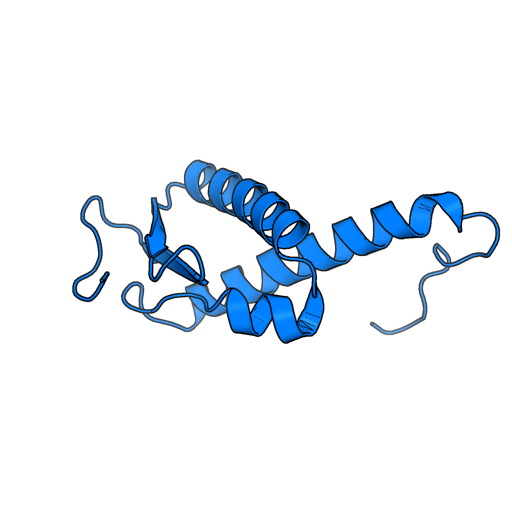 ASN A N 1
ATOM 598 C CA . ASN A 1 73 ? -12.998 6.365 -0.545 1.00 94.62 73 ASN A CA 1
ATOM 599 C C . ASN A 1 73 ? -14.093 6.569 -1.605 1.00 94.62 73 ASN A C 1
ATOM 601 O O . ASN A 1 73 ? -15.232 6.887 -1.274 1.00 94.62 73 ASN A O 1
ATOM 605 N N . LYS A 1 74 ? -13.791 6.334 -2.892 1.00 96.44 74 LYS A N 1
ATOM 606 C CA . LYS A 1 74 ? -14.798 6.384 -3.972 1.00 96.44 74 LYS A CA 1
ATOM 607 C C . LYS A 1 74 ? -15.835 5.265 -3.879 1.00 96.44 74 LYS A C 1
ATOM 609 O O . LYS A 1 74 ? -16.939 5.432 -4.387 1.00 96.44 74 LYS A O 1
ATOM 614 N N . LEU A 1 75 ? -15.481 4.143 -3.259 1.00 94.75 75 LEU A N 1
ATOM 615 C CA . LEU A 1 75 ? -16.392 3.032 -2.985 1.00 94.75 75 LEU A CA 1
ATOM 616 C C . LEU A 1 75 ? -17.213 3.243 -1.699 1.00 94.75 75 LEU A C 1
ATOM 618 O O . LEU A 1 75 ? -18.065 2.414 -1.396 1.00 94.75 75 LEU A O 1
ATOM 622 N N . GLY A 1 76 ? -16.984 4.341 -0.969 1.00 93.00 76 GLY A N 1
ATOM 623 C CA . GLY A 1 76 ? -17.697 4.677 0.265 1.00 93.00 76 GLY A CA 1
ATOM 624 C C . GLY A 1 76 ? -17.035 4.169 1.546 1.00 93.00 76 GLY A C 1
ATOM 625 O O . GLY A 1 76 ? -17.641 4.271 2.607 1.00 93.00 76 GLY A O 1
ATOM 626 N N . TRP A 1 77 ? -15.813 3.638 1.468 1.00 93.00 77 TRP A N 1
ATOM 627 C CA . TRP A 1 77 ? -15.047 3.245 2.652 1.00 93.00 77 TRP A CA 1
ATOM 628 C C . TRP A 1 77 ? -14.343 4.441 3.276 1.00 93.00 77 TRP A C 1
ATOM 630 O O . TRP A 1 77 ? -13.915 5.350 2.568 1.00 93.00 77 TRP A O 1
ATOM 640 N N . THR A 1 78 ? -14.159 4.401 4.592 1.00 92.00 78 THR A N 1
ATOM 641 C CA . THR A 1 78 ? -13.288 5.342 5.292 1.00 92.00 78 THR A CA 1
ATOM 642 C C . THR A 1 78 ? -11.925 4.697 5.509 1.00 92.00 78 THR A C 1
ATOM 644 O O . THR A 1 78 ? -11.835 3.535 5.906 1.00 92.00 78 THR A O 1
ATOM 647 N N . THR A 1 79 ? -10.853 5.452 5.263 1.00 92.88 79 THR A N 1
ATOM 648 C CA . THR A 1 79 ? -9.475 4.994 5.485 1.00 92.88 79 THR A CA 1
ATOM 649 C C . THR A 1 79 ? -8.743 5.877 6.484 1.00 92.88 79 THR A C 1
ATOM 651 O O . THR A 1 79 ? -8.853 7.103 6.413 1.00 92.88 79 THR A O 1
ATOM 654 N N . TYR A 1 80 ? -7.931 5.280 7.353 1.00 91.75 80 TYR A N 1
ATOM 655 C CA . TYR A 1 80 ? -7.076 6.011 8.287 1.00 91.75 80 TYR A CA 1
ATOM 656 C C . TYR A 1 80 ? -5.688 5.376 8.390 1.00 91.75 80 TYR A C 1
ATOM 658 O O . TYR A 1 80 ? -5.565 4.156 8.444 1.00 91.75 80 TYR A O 1
ATOM 666 N N . LEU A 1 81 ? -4.652 6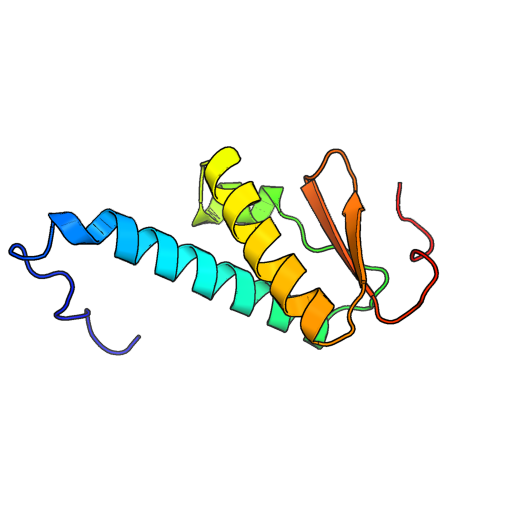.212 8.440 1.00 92.19 81 LEU A N 1
ATOM 667 C CA . LEU A 1 81 ? -3.280 5.786 8.695 1.00 92.19 81 LEU A CA 1
ATOM 668 C C . LEU A 1 81 ? -2.944 5.995 10.175 1.00 92.19 81 LEU A C 1
ATOM 670 O O . LEU A 1 81 ? -2.995 7.120 10.673 1.00 92.19 81 LEU A O 1
ATOM 674 N N . GLY A 1 82 ? -2.636 4.902 10.871 1.00 88.00 82 GLY A N 1
ATOM 675 C CA . GLY A 1 82 ? -2.210 4.875 12.271 1.00 88.00 82 GLY A CA 1
ATOM 676 C C . GLY A 1 82 ? -0.758 4.421 12.426 1.00 88.00 82 GLY A C 1
ATOM 677 O O . GLY A 1 82 ? -0.096 4.062 11.447 1.00 88.00 82 GLY A O 1
ATOM 678 N N . PHE A 1 83 ? -0.254 4.438 13.665 1.00 85.50 83 PHE A N 1
ATOM 679 C CA . PHE A 1 83 ? 1.103 3.976 14.006 1.00 85.50 83 PHE A CA 1
ATOM 680 C C . PHE A 1 83 ? 2.232 4.613 13.171 1.00 85.50 83 PHE A C 1
ATOM 682 O O . PHE A 1 83 ? 3.144 3.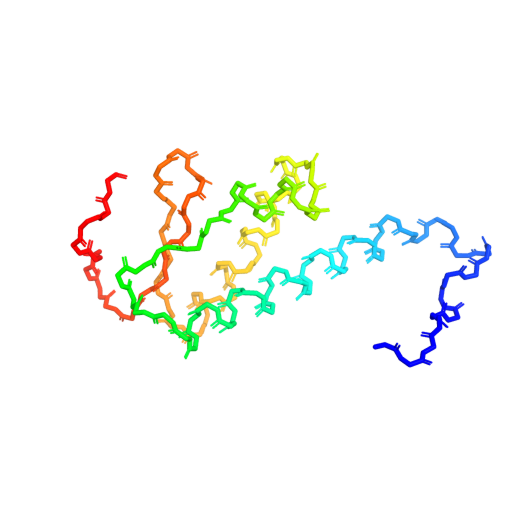928 12.705 1.00 85.50 83 PHE A O 1
ATOM 689 N N . GLY A 1 84 ? 2.176 5.930 12.948 1.00 84.75 84 GLY A N 1
ATOM 690 C CA . GLY A 1 84 ? 3.181 6.628 12.135 1.00 84.75 84 GLY A CA 1
ATOM 691 C C . GLY A 1 84 ? 3.173 6.190 10.667 1.00 84.75 84 GLY A C 1
ATOM 692 O O . GLY A 1 84 ? 4.230 5.932 10.100 1.00 84.75 84 GLY A O 1
ATOM 693 N N . ASP A 1 85 ? 1.977 6.078 10.084 1.00 86.81 85 ASP A N 1
ATOM 694 C CA . ASP A 1 85 ? 1.720 5.705 8.685 1.00 86.81 85 ASP A CA 1
ATOM 695 C C . ASP A 1 85 ? 2.083 4.261 8.302 1.00 86.81 85 ASP A C 1
ATOM 697 O O . ASP A 1 85 ? 2.207 3.931 7.122 1.00 86.81 85 ASP A O 1
ATOM 701 N N . THR A 1 86 ? 2.214 3.373 9.291 1.00 91.56 86 THR A N 1
ATOM 702 C CA . THR A 1 86 ? 2.526 1.950 9.067 1.00 91.56 86 THR A CA 1
ATOM 703 C C . THR A 1 86 ? 1.302 1.038 9.137 1.00 91.56 86 THR A C 1
ATOM 705 O O . THR A 1 86 ? 1.338 -0.061 8.589 1.00 91.56 86 THR A O 1
ATOM 708 N N . GLY A 1 87 ? 0.203 1.483 9.752 1.00 92.81 87 GLY A N 1
ATOM 709 C CA . GLY A 1 87 ? -1.053 0.733 9.804 1.00 92.81 87 GLY A CA 1
ATOM 710 C C . GLY A 1 87 ? -2.150 1.407 8.990 1.00 92.81 87 GLY A C 1
ATOM 711 O O . GLY A 1 87 ? -2.492 2.557 9.259 1.00 92.81 87 GLY A O 1
ATOM 712 N N . LEU A 1 88 ? -2.728 0.698 8.020 1.00 94.38 88 LEU A N 1
ATOM 713 C CA . LEU A 1 88 ? -3.876 1.171 7.247 1.00 94.38 88 LEU A CA 1
ATOM 714 C C . LEU A 1 88 ? -5.171 0.554 7.778 1.00 94.38 88 LEU A C 1
ATOM 716 O O . LEU A 1 88 ? -5.426 -0.632 7.595 1.00 94.38 88 LEU A O 1
ATOM 720 N N . TYR A 1 89 ? -6.011 1.381 8.384 1.00 92.44 89 TYR A N 1
ATOM 721 C CA . TYR A 1 89 ? -7.354 1.017 8.820 1.00 92.44 89 TYR A CA 1
ATOM 722 C C . TYR A 1 89 ? -8.369 1.301 7.718 1.00 92.44 89 TYR A C 1
ATOM 724 O O . TYR A 1 89 ? -8.318 2.362 7.087 1.00 92.44 89 TYR A O 1
ATOM 732 N N . ILE A 1 90 ? -9.305 0.373 7.518 1.00 91.69 90 ILE A N 1
ATOM 733 C CA . ILE A 1 90 ? -10.381 0.475 6.529 1.00 91.69 90 ILE A CA 1
ATOM 734 C C . ILE A 1 90 ? -11.680 0.050 7.209 1.00 91.69 90 ILE A C 1
ATOM 736 O O . ILE A 1 90 ? -11.785 -1.076 7.684 1.00 91.69 90 ILE A O 1
ATOM 740 N N . TYR A 1 91 ? -12.655 0.952 7.269 1.00 89.38 91 TYR A N 1
ATOM 741 C CA . TYR A 1 91 ? -13.888 0.740 8.029 1.00 89.38 91 TYR A CA 1
ATOM 742 C C . TYR A 1 91 ? -15.080 1.438 7.369 1.00 89.38 91 TYR A C 1
ATOM 744 O O . TYR A 1 91 ? -14.921 2.411 6.622 1.00 89.38 91 TYR A O 1
ATOM 752 N N . SER A 1 92 ? -16.283 0.911 7.603 1.00 86.81 92 SER A N 1
ATOM 753 C CA . SER A 1 92 ? -17.526 1.398 6.986 1.00 86.81 92 SER A CA 1
ATOM 754 C C . SER A 1 92 ? -18.227 2.481 7.815 1.00 86.81 92 SER A C 1
ATOM 756 O O . SER A 1 92 ? -19.105 3.184 7.314 1.00 86.81 92 SER A O 1
ATOM 758 N N . THR A 1 93 ? -17.838 2.646 9.080 1.00 80.81 93 THR A N 1
ATOM 759 C CA . THR A 1 93 ? -18.442 3.604 10.011 1.00 80.81 93 THR A CA 1
ATOM 760 C C . THR A 1 93 ? -17.874 5.017 9.871 1.00 80.81 93 THR A C 1
ATOM 762 O O . THR A 1 93 ? -16.740 5.227 9.446 1.00 80.81 93 THR A O 1
ATOM 765 N N . SER A 1 94 ? -18.654 6.019 10.283 1.00 68.69 94 SER A N 1
ATOM 766 C CA . SER A 1 94 ? -18.189 7.414 10.363 1.00 68.69 94 SER A CA 1
ATOM 767 C C . SER A 1 94 ? -17.173 7.633 11.489 1.00 68.69 94 SER A C 1
ATOM 769 O O . SER A 1 94 ? -16.357 8.551 11.432 1.00 68.69 94 SER A O 1
ATOM 771 N N . GLU A 1 95 ? -17.237 6.802 12.529 1.00 68.62 95 GLU A N 1
ATOM 772 C CA . GLU A 1 95 ? -16.349 6.856 13.686 1.00 68.62 95 GLU A CA 1
ATOM 773 C C . GLU A 1 95 ? -15.178 5.887 13.508 1.00 68.62 95 GLU A C 1
ATOM 775 O O . GLU A 1 95 ? -15.336 4.809 12.932 1.00 68.62 95 GLU A O 1
ATOM 780 N N . LYS A 1 96 ? -13.998 6.288 13.997 1.00 68.56 96 LYS A N 1
ATOM 781 C CA . LYS A 1 96 ? -12.797 5.447 13.983 1.00 68.56 96 LYS A CA 1
ATOM 782 C C . LYS A 1 96 ? -13.015 4.193 14.844 1.00 68.56 96 LYS A C 1
ATOM 784 O O . LYS A 1 96 ? -13.577 4.323 15.933 1.00 68.56 96 LYS A O 1
ATOM 789 N N . PRO A 1 97 ? -12.521 3.016 14.422 1.00 66.00 97 PRO A N 1
ATOM 790 C CA . PRO A 1 97 ? -12.569 1.809 15.236 1.00 66.00 97 PRO A CA 1
ATOM 791 C C . PRO A 1 97 ? -11.913 1.999 16.612 1.00 66.00 97 PRO A C 1
ATOM 793 O O . PRO A 1 97 ? -10.917 2.713 16.761 1.00 66.00 97 PRO A O 1
ATOM 796 N N . ASN A 1 98 ? -12.452 1.327 17.631 1.00 56.97 98 ASN A N 1
ATOM 797 C CA . ASN A 1 98 ? -11.828 1.274 18.953 1.00 56.97 98 ASN A CA 1
ATOM 798 C C . ASN A 1 98 ? -10.468 0.559 18.851 1.00 56.97 98 ASN A C 1
ATOM 800 O O . ASN A 1 98 ? -10.406 -0.553 18.336 1.00 56.97 98 ASN A O 1
ATOM 804 N N . GLY A 1 99 ? -9.394 1.176 19.357 1.00 57.81 99 GLY A N 1
ATOM 805 C CA . GLY A 1 99 ? -8.031 0.617 19.295 1.00 57.81 99 GLY A CA 1
ATOM 806 C C . GLY A 1 99 ? -7.137 1.207 18.199 1.00 57.81 99 GLY A C 1
ATOM 807 O O . GLY A 1 99 ? -6.018 0.739 18.005 1.00 57.81 99 GLY A O 1
ATOM 808 N N . VAL A 1 100 ? -7.604 2.246 17.505 1.00 54.22 100 VAL A N 1
ATOM 809 C CA . VAL A 1 100 ? -6.753 3.114 16.687 1.00 54.22 100 VAL A CA 1
ATOM 810 C C . VAL A 1 100 ? -5.918 4.001 17.626 1.00 54.22 100 VAL A C 1
ATOM 812 O O . VAL A 1 100 ? -6.483 4.864 18.302 1.00 54.22 100 VAL A O 1
ATOM 815 N N . TYR A 1 101 ? -4.601 3.766 17.687 1.00 49.38 101 TYR A N 1
ATOM 816 C CA . TYR A 1 101 ? -3.632 4.519 18.503 1.00 49.38 101 TYR A CA 1
ATOM 817 C C . TYR A 1 101 ? -2.737 5.429 17.654 1.00 49.38 101 TYR A C 1
ATOM 819 O O . TYR A 1 101 ? -2.331 5.020 16.538 1.00 49.38 101 TYR A O 1
#

Secondary structure (DSSP, 8-state):
--S--GGG-GGGGGGHHHHHHHHHHHHHHHHHHHHHHHS-TTSEEEHHHHIIIII--HHHHHHHHHHHHHHHHHTT-EEEEETTTTEEEEESSSSPPTT--

Foldseek 3Di:
DPDDDPCPDPVNVVCVVVVLLVVLLVVVLVVVVVCVVPDDLLAWDFLVVSCVVRPVDPVSSVVSVVVVCVVLVVVQWHWDQADVNGTIGIHNDPDDHPPRD

pLDDT: mean 88.63, std 10.33, range [49.38, 97.56]